Protein AF-A0A7W0DUD5-F1 (afdb_monomer_lite)

Organism: NCBI:txid2756131

Radius of gyration: 15.31 Å; chains: 1; bounding box: 34×30×50 Å

Structure (mmCIF, N/CA/C/O backbone):
data_AF-A0A7W0DUD5-F1
#
_entry.id   AF-A0A7W0DUD5-F1
#
loop_
_atom_site.group_PDB
_atom_site.id
_atom_site.type_symbol
_atom_site.label_atom_id
_atom_site.label_alt_id
_atom_site.label_comp_id
_atom_site.label_asym_id
_atom_site.label_entity_id
_atom_site.label_seq_id
_atom_site.pdbx_PDB_ins_code
_atom_site.Cartn_x
_atom_site.Cartn_y
_atom_site.Cartn_z
_atom_site.occupancy
_atom_site.B_iso_or_equiv
_atom_site.auth_seq_id
_atom_site.auth_comp_id
_atom_site.auth_asym_id
_atom_site.auth_atom_id
_atom_site.pdbx_PDB_model_num
ATOM 1 N N . MET A 1 1 ? -20.791 -17.014 -1.761 1.00 48.78 1 MET A N 1
ATOM 2 C CA . MET A 1 1 ? -19.655 -16.441 -2.501 1.00 48.78 1 MET A CA 1
ATOM 3 C C . MET A 1 1 ? -19.714 -14.955 -2.227 1.00 48.78 1 MET A C 1
ATOM 5 O O . MET A 1 1 ? -20.647 -14.325 -2.703 1.00 48.78 1 MET A O 1
ATOM 9 N N . ILE A 1 2 ? -18.863 -14.463 -1.328 1.00 57.94 2 ILE A N 1
ATOM 10 C CA . ILE A 1 2 ? -18.723 -13.021 -1.090 1.00 57.94 2 ILE A CA 1
ATOM 11 C C . ILE A 1 2 ? -18.042 -12.475 -2.348 1.00 57.94 2 ILE A C 1
ATOM 13 O O . ILE A 1 2 ? -17.046 -13.050 -2.789 1.00 57.94 2 ILE A O 1
ATOM 17 N N . ILE A 1 3 ? -18.651 -11.485 -2.998 1.00 62.78 3 ILE A N 1
ATOM 18 C CA . ILE A 1 3 ? -18.048 -10.808 -4.147 1.00 62.78 3 ILE A CA 1
ATOM 19 C C . ILE A 1 3 ? -17.225 -9.681 -3.538 1.00 62.78 3 ILE A C 1
ATOM 21 O O . ILE A 1 3 ? -17.799 -8.673 -3.156 1.00 62.78 3 ILE A O 1
ATOM 25 N N . MET A 1 4 ? -15.916 -9.883 -3.401 1.00 76.31 4 MET A N 1
ATOM 26 C CA . MET A 1 4 ? -15.023 -8.811 -2.967 1.00 76.31 4 MET A CA 1
ATOM 27 C C . MET A 1 4 ? -14.839 -7.846 -4.140 1.00 76.31 4 MET A C 1
ATOM 29 O O . MET A 1 4 ? -14.310 -8.236 -5.184 1.00 76.31 4 MET A O 1
ATOM 33 N N . GLU A 1 5 ? -15.322 -6.616 -3.996 1.00 86.25 5 GLU A N 1
ATOM 34 C CA . GLU A 1 5 ? -15.150 -5.561 -4.997 1.00 86.25 5 GLU A CA 1
ATOM 35 C C . GLU A 1 5 ? -13.811 -4.854 -4.748 1.00 86.25 5 GLU A C 1
ATOM 37 O O . GLU A 1 5 ? -13.560 -4.389 -3.636 1.00 86.25 5 GLU A O 1
ATOM 42 N N . ASN A 1 6 ? -12.940 -4.790 -5.762 1.00 90.25 6 ASN A N 1
ATOM 43 C CA . ASN A 1 6 ? -11.706 -4.007 -5.685 1.00 90.25 6 ASN A CA 1
ATOM 44 C C . ASN A 1 6 ? -12.069 -2.516 -5.621 1.00 90.25 6 ASN A C 1
ATOM 46 O O . ASN A 1 6 ? -12.663 -1.982 -6.559 1.00 90.25 6 ASN A O 1
ATOM 50 N N . TYR A 1 7 ? -11.732 -1.871 -4.507 1.00 92.25 7 TYR A N 1
ATOM 51 C CA . TYR A 1 7 ? -12.030 -0.466 -4.242 1.00 92.25 7 TYR A CA 1
ATOM 52 C C . TYR A 1 7 ? -10.850 0.464 -4.573 1.00 92.25 7 TYR A C 1
ATOM 54 O O . TYR A 1 7 ? -11.015 1.684 -4.564 1.00 92.25 7 TYR A O 1
ATOM 62 N N . GLY A 1 8 ? -9.684 -0.104 -4.893 1.00 93.00 8 GLY A N 1
ATOM 63 C CA . GLY A 1 8 ? -8.508 0.610 -5.378 1.00 93.00 8 GLY A CA 1
ATOM 64 C C . GLY A 1 8 ? -7.253 0.388 -4.538 1.00 93.00 8 GLY A C 1
ATOM 65 O O . GLY A 1 8 ? -7.232 -0.374 -3.566 1.00 93.00 8 GLY A O 1
ATOM 66 N N . THR A 1 9 ? -6.190 1.081 -4.941 1.00 94.94 9 THR A N 1
ATOM 67 C CA . THR A 1 9 ? -4.899 1.070 -4.244 1.00 94.94 9 THR A CA 1
ATOM 68 C C . THR A 1 9 ? -4.876 2.081 -3.101 1.00 94.94 9 THR A C 1
ATOM 70 O O . THR A 1 9 ? -5.257 3.236 -3.290 1.00 94.94 9 THR A O 1
ATOM 73 N N . ILE A 1 10 ? -4.359 1.663 -1.947 1.00 95.81 10 ILE A N 1
ATOM 74 C CA . ILE A 1 10 ? -3.975 2.535 -0.836 1.00 95.81 10 ILE A CA 1
ATOM 75 C C . ILE A 1 10 ? -2.453 2.538 -0.641 1.00 95.81 10 ILE A C 1
ATOM 77 O O . ILE A 1 10 ? -1.777 1.540 -0.885 1.00 95.81 10 ILE A O 1
ATOM 81 N N . TRP A 1 11 ? -1.916 3.653 -0.162 1.00 96.38 11 TRP A N 1
ATOM 82 C CA . TRP A 1 11 ? -0.502 3.902 0.084 1.00 96.38 11 TRP A CA 1
ATOM 83 C C . TRP A 1 11 ? -0.232 3.985 1.582 1.00 96.38 11 TRP A C 1
ATOM 85 O O . TRP A 1 11 ? -0.546 4.974 2.258 1.00 96.38 11 TRP A O 1
ATOM 95 N N . VAL A 1 12 ? 0.395 2.942 2.111 1.00 95.19 12 VAL A N 1
ATOM 96 C CA . VAL A 1 12 ? 0.615 2.784 3.551 1.00 95.19 12 VAL A CA 1
ATOM 97 C C . VAL A 1 12 ? 2.088 2.932 3.914 1.00 95.19 12 VAL A C 1
ATOM 99 O O . VAL A 1 12 ? 2.962 2.716 3.082 1.00 95.19 12 VAL A O 1
ATOM 102 N N . CYS A 1 13 ? 2.397 3.308 5.154 1.00 94.44 13 CYS A N 1
ATOM 103 C CA . CYS A 1 13 ? 3.775 3.317 5.643 1.00 94.44 13 CYS A CA 1
ATOM 104 C C . CYS A 1 13 ? 4.336 1.892 5.790 1.00 94.44 13 CYS A C 1
ATOM 106 O O . CYS A 1 13 ? 3.582 0.920 5.889 1.00 94.44 13 CYS A O 1
ATOM 108 N N . VAL A 1 14 ? 5.666 1.784 5.863 1.00 92.06 14 VAL A N 1
ATOM 109 C CA . VAL A 1 14 ? 6.368 0.510 6.097 1.00 92.06 14 VAL A CA 1
ATOM 110 C C . VAL A 1 14 ? 5.879 -0.203 7.360 1.00 92.06 14 VAL A C 1
ATOM 112 O O . VAL A 1 14 ? 5.732 -1.421 7.346 1.00 92.06 14 VAL A O 1
ATOM 115 N N . ASP A 1 15 ? 5.532 0.538 8.415 1.00 89.75 15 ASP A N 1
ATOM 116 C CA . ASP A 1 15 ? 5.014 -0.053 9.650 1.00 89.75 15 ASP A CA 1
ATOM 117 C C . ASP A 1 15 ? 3.680 -0.768 9.387 1.00 89.75 15 ASP A C 1
ATOM 119 O O . ASP A 1 15 ? 3.522 -1.934 9.738 1.00 89.75 15 ASP A O 1
ATOM 123 N N . CYS A 1 16 ? 2.743 -0.123 8.681 1.00 91.38 16 CYS A N 1
ATOM 124 C CA . CYS A 1 16 ? 1.476 -0.750 8.289 1.00 91.38 16 CYS A CA 1
ATOM 125 C C . CYS A 1 16 ? 1.690 -1.999 7.425 1.00 91.38 16 CYS A C 1
ATOM 127 O O . CYS A 1 16 ? 1.047 -3.021 7.674 1.00 91.38 16 CYS A O 1
ATOM 129 N N . LEU A 1 17 ? 2.599 -1.933 6.444 1.00 92.31 17 LEU A N 1
ATOM 130 C CA . LEU A 1 17 ? 2.933 -3.076 5.592 1.00 92.31 17 LEU A CA 1
ATOM 131 C C . LEU A 1 17 ? 3.468 -4.249 6.425 1.00 92.31 17 LEU A C 1
ATOM 133 O O . LEU A 1 17 ? 2.967 -5.365 6.308 1.00 92.31 17 LEU A O 1
ATOM 137 N N . MET A 1 18 ? 4.464 -4.000 7.277 1.00 89.88 18 MET A N 1
ATOM 138 C CA . MET A 1 18 ? 5.137 -5.040 8.059 1.00 89.88 18 MET A CA 1
ATOM 139 C C . MET A 1 18 ? 4.213 -5.659 9.107 1.00 89.88 18 MET A C 1
ATOM 141 O O . MET A 1 18 ? 4.184 -6.882 9.251 1.00 89.88 18 MET A O 1
ATOM 145 N N . HIS A 1 19 ? 3.407 -4.846 9.791 1.00 86.62 19 HIS A N 1
ATOM 146 C CA . HIS A 1 19 ? 2.418 -5.356 10.738 1.00 86.62 19 HIS A CA 1
ATOM 147 C C . HIS A 1 19 ? 1.383 -6.253 10.047 1.00 86.62 19 HIS A C 1
ATOM 149 O O . HIS A 1 19 ? 1.082 -7.339 10.548 1.00 86.62 19 HIS A O 1
ATOM 155 N N . HIS A 1 20 ? 0.891 -5.852 8.869 1.00 87.25 20 HIS A N 1
ATOM 156 C CA . HIS A 1 20 ? -0.028 -6.679 8.090 1.00 87.25 20 HIS A CA 1
ATOM 157 C C . HIS A 1 20 ? 0.636 -7.977 7.602 1.00 87.25 20 HIS A C 1
ATOM 159 O O . HIS A 1 20 ? 0.054 -9.051 7.755 1.00 87.25 20 HIS A O 1
ATOM 165 N N . ALA A 1 21 ? 1.865 -7.903 7.080 1.00 87.62 21 ALA A N 1
ATOM 166 C CA . ALA A 1 21 ? 2.623 -9.063 6.605 1.00 87.62 21 ALA A CA 1
ATOM 167 C C . ALA A 1 21 ? 2.886 -10.095 7.715 1.00 87.62 21 ALA A C 1
ATOM 169 O O . ALA A 1 21 ? 2.809 -11.302 7.479 1.00 87.62 21 ALA A O 1
ATOM 170 N N . ASN A 1 22 ? 3.158 -9.622 8.934 1.00 84.00 22 ASN A N 1
ATOM 171 C CA . ASN A 1 22 ? 3.422 -10.476 10.091 1.00 84.00 22 ASN A CA 1
ATOM 172 C C . ASN A 1 22 ? 2.143 -10.986 10.777 1.00 84.00 22 ASN A C 1
ATOM 174 O O . ASN A 1 22 ? 2.230 -11.806 11.693 1.00 84.00 22 ASN A O 1
ATOM 178 N N . GLY A 1 23 ? 0.960 -10.516 10.364 1.00 73.19 23 GLY A N 1
ATOM 179 C CA . GLY A 1 23 ? -0.301 -10.827 11.038 1.00 73.19 23 GLY A CA 1
ATOM 180 C C . GLY A 1 23 ? -0.357 -10.293 12.473 1.00 73.19 23 GLY A C 1
ATOM 181 O O . GLY A 1 23 ? -1.069 -10.848 13.314 1.00 73.19 23 GLY A O 1
ATOM 182 N N . GLU A 1 24 ? 0.404 -9.240 12.774 1.00 67.81 24 GLU A N 1
ATOM 183 C CA . GLU A 1 24 ? 0.397 -8.593 14.081 1.00 67.81 24 GLU A CA 1
ATOM 184 C C . GLU A 1 24 ? -0.894 -7.776 14.213 1.00 67.81 24 GLU A C 1
ATOM 186 O O . GLU A 1 24 ? -0.982 -6.648 13.735 1.00 67.81 24 GLU A O 1
ATOM 191 N N . CYS A 1 25 ? -1.928 -8.359 14.831 1.00 57.38 25 CYS A N 1
ATOM 192 C CA . CYS A 1 25 ? -3.190 -7.670 15.095 1.00 57.38 25 CYS A CA 1
ATOM 193 C C . CYS A 1 25 ? -3.336 -7.285 16.580 1.00 57.38 25 CYS A C 1
ATOM 195 O O . CYS A 1 25 ? -3.173 -8.109 17.479 1.00 57.38 25 CYS A O 1
ATOM 197 N N . GLY A 1 26 ? -3.661 -6.012 16.832 1.00 52.03 26 GLY A N 1
ATOM 198 C CA . GLY A 1 26 ? -4.527 -5.539 17.926 1.00 52.03 26 GLY A CA 1
ATOM 199 C C . GLY A 1 26 ? -4.167 -5.826 19.394 1.00 52.03 26 GLY A C 1
ATOM 200 O O . GLY A 1 26 ? -4.978 -5.521 20.272 1.00 52.03 26 GLY A O 1
ATOM 201 N N . SER A 1 27 ? -3.006 -6.404 19.717 1.00 48.12 27 SER A N 1
ATOM 202 C CA . SER A 1 27 ? -2.663 -6.793 21.095 1.00 48.12 27 SER A CA 1
ATOM 203 C C . SER A 1 27 ? -1.528 -5.989 21.735 1.00 48.12 27 SER A C 1
ATOM 205 O O . SER A 1 27 ? -0.785 -6.529 22.554 1.00 48.12 27 SER A O 1
ATOM 207 N N . CYS A 1 28 ? -1.438 -4.684 21.471 1.00 49.53 28 CYS A N 1
ATOM 208 C CA . CYS A 1 28 ? -0.768 -3.781 22.419 1.00 49.53 28 CYS A CA 1
ATOM 209 C C . CYS A 1 28 ? -1.632 -3.474 23.661 1.00 49.53 28 CYS A C 1
ATOM 211 O O . CYS A 1 28 ? -1.218 -2.751 24.567 1.00 49.53 28 CYS A O 1
ATOM 213 N N . ASN A 1 29 ? -2.820 -4.075 23.761 1.00 48.41 29 ASN A N 1
ATOM 214 C CA . ASN A 1 29 ? -3.631 -4.060 24.969 1.00 48.41 29 ASN A CA 1
ATOM 215 C C . ASN A 1 29 ? -2.996 -4.924 26.072 1.00 48.41 29 ASN A C 1
ATOM 217 O O . ASN A 1 29 ? -3.275 -6.118 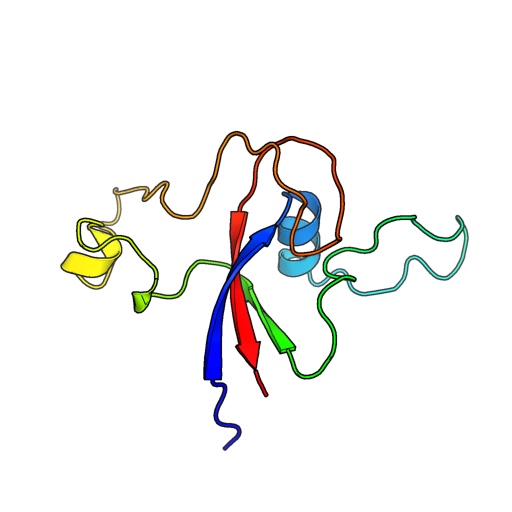26.180 1.00 48.41 29 ASN A O 1
ATOM 221 N N . GLY A 1 30 ? -2.181 -4.318 26.942 1.00 48.16 30 GLY A N 1
ATOM 222 C CA . GLY A 1 30 ? -1.933 -4.932 28.249 1.00 48.16 30 GLY A CA 1
ATOM 223 C C . GLY A 1 30 ? -0.927 -4.275 29.189 1.00 48.16 30 GLY A C 1
ATOM 224 O O . GLY A 1 30 ? -1.126 -4.368 30.397 1.00 48.16 30 GLY A O 1
ATOM 225 N N . LEU A 1 31 ? 0.142 -3.630 28.699 1.00 49.50 31 LEU A N 1
ATOM 226 C CA . LEU A 1 31 ? 1.237 -3.205 29.596 1.00 49.50 31 LEU A CA 1
ATOM 227 C C . LEU A 1 31 ? 1.851 -1.820 29.330 1.00 49.50 31 LEU A C 1
ATOM 229 O O . LEU A 1 31 ? 2.430 -1.266 30.262 1.00 49.50 31 LEU A O 1
ATOM 233 N N . TYR A 1 32 ? 1.722 -1.241 28.128 1.00 53.09 32 TYR A N 1
ATOM 234 C CA . TYR A 1 32 ? 2.528 -0.066 27.741 1.00 53.09 32 TYR A CA 1
ATOM 235 C C . TYR A 1 32 ? 1.752 1.156 27.211 1.00 53.09 32 TYR A C 1
ATOM 237 O O . TYR A 1 32 ? 2.376 2.153 26.861 1.00 53.09 32 TYR A O 1
ATOM 245 N N . GLY A 1 33 ? 0.416 1.144 27.274 1.00 50.59 33 GLY A N 1
ATOM 246 C CA . GLY A 1 33 ? -0.439 2.280 26.895 1.00 50.59 33 GLY A CA 1
ATOM 247 C C . GLY A 1 33 ? -0.989 2.198 25.464 1.00 50.59 33 GLY A C 1
ATOM 248 O O . GLY A 1 33 ? -0.625 1.282 24.728 1.00 50.59 33 GLY A O 1
ATOM 249 N N . PRO A 1 34 ? -1.912 3.105 25.086 1.00 48.62 34 PRO A N 1
ATOM 250 C CA . PRO A 1 34 ? -2.392 3.211 23.712 1.00 48.62 34 PRO A CA 1
ATOM 251 C C . PRO A 1 34 ? -1.232 3.663 22.819 1.00 48.62 34 PRO A C 1
ATOM 253 O O . PRO A 1 34 ? -0.546 4.631 23.139 1.00 48.62 34 PRO A O 1
ATOM 256 N N . HIS A 1 35 ? -0.986 2.946 21.728 1.00 53.78 35 HIS A N 1
ATOM 257 C CA . HIS A 1 35 ? -0.107 3.445 20.677 1.00 53.78 35 HIS A CA 1
ATOM 258 C C . HIS A 1 35 ? -0.942 4.400 19.823 1.00 53.78 35 HIS A C 1
ATOM 260 O O . HIS A 1 35 ? -2.019 4.021 19.371 1.00 53.78 35 HIS A O 1
ATOM 266 N N . ASP A 1 36 ? -0.475 5.636 19.645 1.00 49.91 36 ASP A N 1
ATOM 267 C CA . ASP A 1 36 ? -1.265 6.721 19.045 1.00 49.91 36 ASP A CA 1
ATOM 268 C C . ASP A 1 36 ? -1.620 6.500 17.557 1.00 49.91 36 ASP A C 1
ATOM 270 O O . ASP A 1 36 ? -2.394 7.273 17.001 1.00 49.91 36 ASP A O 1
ATOM 274 N N . GLU A 1 37 ? -1.109 5.449 16.905 1.00 57.59 37 GLU A N 1
ATOM 275 C CA . GLU A 1 37 ? -1.347 5.147 15.487 1.00 57.59 37 GLU A CA 1
ATOM 276 C C . GLU A 1 37 ? -1.295 3.622 15.260 1.00 57.59 37 GLU A C 1
ATOM 278 O O . GLU A 1 37 ? -0.273 3.072 14.849 1.00 57.59 37 GLU A O 1
ATOM 283 N N . GLU A 1 38 ? -2.376 2.898 15.579 1.00 72.12 38 GLU A N 1
ATOM 284 C CA . GLU A 1 38 ? -2.427 1.451 15.330 1.00 72.12 38 GLU A CA 1
ATOM 285 C C . GLU A 1 38 ? -2.341 1.165 13.809 1.00 72.12 38 GLU A C 1
ATOM 287 O O . GLU A 1 38 ? -2.986 1.854 13.008 1.00 72.12 38 GLU A O 1
ATOM 292 N N . PRO A 1 39 ? -1.543 0.176 13.369 1.00 83.50 39 PRO A N 1
ATOM 293 C CA . PRO A 1 39 ? -1.433 -0.202 11.960 1.00 83.50 39 PRO A CA 1
ATOM 294 C C . PRO A 1 39 ? -2.800 -0.464 11.320 1.00 83.50 39 PRO A C 1
ATOM 296 O O . PRO A 1 39 ? -3.621 -1.179 11.888 1.00 83.50 39 PRO A O 1
ATOM 299 N N . LEU A 1 40 ? -3.035 0.104 10.131 1.00 86.69 40 LEU A N 1
ATOM 300 C CA . LEU A 1 40 ? -4.300 -0.007 9.384 1.00 86.69 40 LEU A CA 1
ATOM 301 C C . LEU A 1 40 ? -5.560 0.484 10.133 1.00 86.69 40 LEU A C 1
ATOM 303 O O . LEU A 1 40 ? -6.672 0.231 9.680 1.00 86.69 40 LEU A O 1
ATOM 307 N N . SER A 1 41 ? -5.415 1.214 11.244 1.00 86.12 41 SER A N 1
ATOM 308 C CA . SER A 1 41 ? -6.545 1.679 12.067 1.00 86.12 41 SER A CA 1
ATOM 309 C C . SER A 1 41 ? -7.480 2.679 11.389 1.00 86.12 41 SER A C 1
ATOM 311 O O . SER A 1 41 ? -8.606 2.854 11.849 1.00 86.12 41 SER A O 1
ATOM 313 N N . ALA A 1 42 ? -7.054 3.319 10.297 1.00 88.12 42 ALA A N 1
ATOM 314 C CA . ALA A 1 42 ? -7.919 4.179 9.493 1.00 88.12 42 ALA A CA 1
ATOM 315 C C . ALA A 1 42 ? -8.818 3.378 8.531 1.00 88.12 42 ALA A C 1
ATOM 317 O O . ALA A 1 42 ? -9.723 3.951 7.922 1.00 88.12 42 ALA A O 1
ATOM 318 N N . ILE A 1 43 ? -8.582 2.068 8.384 1.00 89.00 43 ILE A N 1
ATOM 319 C CA . ILE A 1 43 ? -9.382 1.180 7.544 1.00 89.00 43 ILE A CA 1
ATOM 320 C C . ILE A 1 43 ? -10.453 0.508 8.404 1.00 89.00 43 ILE A C 1
ATOM 322 O O . ILE A 1 43 ? -10.176 -0.377 9.211 1.00 89.00 43 ILE A O 1
ATOM 326 N N . GLU A 1 44 ? -11.701 0.927 8.218 1.00 86.44 44 GLU A N 1
ATOM 327 C CA . GLU A 1 44 ? -12.847 0.396 8.956 1.00 86.44 44 GLU A CA 1
ATOM 328 C C . GLU A 1 44 ? -13.652 -0.616 8.126 1.00 86.44 44 GLU A C 1
ATOM 330 O O . GLU A 1 44 ? -13.553 -0.690 6.900 1.00 86.44 44 GLU A O 1
ATOM 335 N N . ALA A 1 45 ? -14.510 -1.391 8.794 1.00 85.75 45 ALA A N 1
ATOM 336 C CA . ALA A 1 45 ? -15.481 -2.238 8.108 1.00 85.75 45 ALA A CA 1
ATOM 337 C C . ALA A 1 45 ? -16.354 -1.404 7.137 1.00 85.75 45 ALA A C 1
ATOM 339 O O . ALA A 1 45 ? -16.734 -0.277 7.468 1.00 85.75 45 ALA A O 1
ATOM 340 N N . PRO A 1 46 ? -16.740 -1.943 5.966 1.00 91.44 46 PRO A N 1
ATOM 341 C CA . PRO A 1 46 ? -16.635 -3.342 5.545 1.00 91.44 46 PRO A CA 1
ATOM 342 C C . PRO A 1 46 ? -15.420 -3.609 4.638 1.00 91.44 46 PRO A C 1
ATOM 344 O O . PRO A 1 46 ? -15.528 -4.385 3.692 1.00 91.44 46 PRO A O 1
ATOM 347 N N . TYR A 1 47 ? -14.302 -2.909 4.847 1.00 91.81 47 TYR A N 1
ATOM 348 C CA . TYR A 1 47 ? -13.143 -3.054 3.977 1.00 91.81 47 TYR A CA 1
ATOM 349 C C . TYR A 1 47 ? -12.125 -4.067 4.507 1.00 91.81 47 TYR A C 1
ATOM 351 O O . TYR A 1 47 ? -11.891 -4.179 5.711 1.00 91.81 47 TYR A O 1
ATOM 359 N N . THR A 1 48 ? -11.484 -4.771 3.580 1.00 91.25 48 THR A N 1
ATOM 360 C CA . THR A 1 48 ? -10.353 -5.670 3.819 1.00 91.25 48 THR A CA 1
ATOM 361 C C . THR A 1 48 ? -9.159 -5.249 2.966 1.00 91.25 48 THR A C 1
ATOM 363 O O . THR A 1 48 ? -9.305 -4.540 1.973 1.00 91.25 48 THR A O 1
ATOM 366 N N . VAL A 1 49 ? -7.951 -5.640 3.373 1.00 91.25 49 VAL A N 1
ATOM 367 C CA . VAL A 1 49 ? -6.698 -5.212 2.733 1.00 91.25 49 VAL A CA 1
ATOM 368 C C . VAL A 1 49 ? -5.885 -6.435 2.324 1.00 91.25 49 VAL A C 1
ATOM 370 O O . VAL A 1 49 ? -5.807 -7.399 3.087 1.00 91.25 49 VAL A O 1
ATOM 373 N N . ALA A 1 50 ? -5.257 -6.381 1.151 1.00 91.75 50 ALA A N 1
ATOM 374 C CA . ALA A 1 50 ? -4.211 -7.314 0.739 1.00 91.75 50 ALA A CA 1
ATOM 375 C C . ALA A 1 50 ? -2.941 -6.555 0.335 1.00 91.75 50 ALA A C 1
ATOM 377 O O . ALA A 1 50 ? -3.014 -5.429 -0.154 1.00 91.75 50 ALA A O 1
ATOM 378 N N . MET A 1 51 ? -1.775 -7.174 0.519 1.00 91.50 51 MET A N 1
ATOM 379 C CA . MET A 1 51 ? -0.506 -6.596 0.066 1.00 91.50 51 MET A CA 1
ATOM 380 C C . MET A 1 51 ? -0.421 -6.538 -1.459 1.00 91.50 51 MET A C 1
ATOM 382 O O . MET A 1 51 ? -0.883 -7.457 -2.138 1.00 91.50 51 MET A O 1
ATOM 386 N N . GLY A 1 52 ? 0.242 -5.496 -1.957 1.00 90.50 52 GLY A N 1
ATOM 387 C CA . GLY A 1 52 ? 0.466 -5.283 -3.380 1.00 90.50 52 GLY A CA 1
ATOM 388 C C . GLY A 1 52 ? -0.656 -4.500 -4.051 1.00 90.50 52 GLY A C 1
ATOM 389 O O . GLY A 1 52 ? -1.729 -4.259 -3.483 1.00 90.50 52 GLY A O 1
ATOM 390 N N . MET A 1 53 ? -0.381 -4.089 -5.279 1.00 91.12 53 MET A N 1
ATOM 391 C CA . MET A 1 53 ? -1.295 -3.358 -6.142 1.00 91.12 53 MET A CA 1
ATOM 392 C C . MET A 1 53 ? -2.114 -4.342 -6.984 1.00 91.12 53 MET A C 1
ATOM 394 O O . MET A 1 53 ? -1.598 -5.337 -7.497 1.00 91.12 53 MET A O 1
ATOM 398 N N . ALA A 1 54 ? -3.401 -4.061 -7.177 1.00 88.00 54 ALA A N 1
ATOM 399 C CA . ALA A 1 54 ? -4.212 -4.859 -8.084 1.00 88.00 54 ALA A CA 1
ATOM 400 C C . ALA A 1 54 ? -3.671 -4.777 -9.518 1.00 88.00 54 ALA A C 1
ATOM 402 O O . ALA A 1 54 ? -3.146 -3.753 -9.962 1.00 88.00 54 ALA A O 1
ATOM 403 N N . TYR A 1 55 ? -3.831 -5.856 -10.279 1.00 84.38 55 TYR A N 1
ATOM 404 C CA . TYR A 1 55 ? -3.305 -5.932 -11.640 1.00 84.38 55 TYR A CA 1
ATOM 405 C C . TYR A 1 55 ? -3.827 -4.800 -12.546 1.00 84.38 55 TYR A C 1
ATOM 407 O O . TYR A 1 55 ? -3.064 -4.250 -13.340 1.00 84.38 55 TYR A O 1
ATOM 415 N N . GLU A 1 56 ? -5.098 -4.404 -12.406 1.00 84.56 56 GLU A N 1
ATOM 416 C CA . GLU A 1 56 ? -5.682 -3.328 -13.219 1.00 84.56 56 GLU A CA 1
ATOM 417 C C . GLU A 1 56 ? -5.170 -1.922 -12.858 1.00 84.56 56 GLU A C 1
ATOM 419 O O . GLU A 1 56 ? -5.236 -1.020 -13.696 1.00 84.56 56 GLU A O 1
ATOM 424 N N . GLU A 1 57 ? -4.650 -1.747 -11.641 1.00 87.69 57 GLU A N 1
ATOM 425 C CA . GLU A 1 57 ? -4.209 -0.461 -11.078 1.00 87.69 57 GLU A CA 1
ATOM 426 C C . GLU A 1 57 ? -2.771 -0.098 -11.478 1.00 87.69 57 GLU A C 1
ATOM 428 O O . GLU A 1 57 ? -2.366 1.061 -11.391 1.00 87.69 57 GLU A O 1
ATOM 433 N N . HIS A 1 58 ? -2.005 -1.069 -11.979 1.00 86.06 58 HIS A N 1
ATOM 434 C CA . HIS A 1 58 ? -0.680 -0.822 -12.536 1.00 86.06 58 HIS A CA 1
ATOM 435 C C . HIS A 1 58 ? -0.772 0.123 -13.743 1.00 86.06 58 HIS A C 1
ATOM 437 O O . HIS A 1 58 ? -1.714 0.038 -14.534 1.00 86.06 58 HIS A O 1
ATOM 443 N N . ALA A 1 59 ? 0.223 0.996 -13.939 1.00 85.12 59 ALA A N 1
ATOM 444 C CA . ALA A 1 59 ? 0.272 1.886 -15.103 1.00 85.12 59 ALA A CA 1
ATOM 445 C C . ALA A 1 59 ? 0.151 1.101 -16.427 1.00 85.12 59 ALA A C 1
ATOM 447 O O . ALA A 1 59 ? 0.589 -0.045 -16.520 1.00 85.12 59 ALA A O 1
ATOM 448 N N . GLU A 1 60 ? -0.458 1.691 -17.461 1.00 84.62 60 GLU A N 1
ATOM 449 C CA . GLU A 1 60 ? -0.702 1.004 -18.745 1.00 84.62 60 GLU A CA 1
ATOM 450 C C . GLU A 1 60 ? 0.585 0.517 -19.427 1.00 84.62 60 GLU A C 1
ATOM 452 O O . GLU A 1 60 ? 0.562 -0.461 -20.175 1.00 84.62 60 GLU A O 1
ATOM 457 N N . ASP A 1 61 ? 1.701 1.190 -19.156 1.00 83.19 61 ASP A N 1
ATOM 458 C CA . ASP A 1 61 ? 3.037 0.880 -19.651 1.00 83.19 61 ASP A CA 1
ATOM 459 C C . ASP A 1 61 ? 3.863 -0.007 -18.699 1.00 83.19 61 ASP A C 1
ATOM 461 O O . ASP A 1 61 ? 5.004 -0.350 -19.010 1.00 83.19 61 ASP A O 1
ATOM 465 N N . CYS A 1 62 ? 3.297 -0.421 -17.562 1.00 82.69 62 CYS A N 1
ATOM 466 C CA . CYS A 1 62 ? 3.941 -1.341 -16.634 1.00 82.69 62 CYS A CA 1
ATOM 467 C C . CYS A 1 62 ? 4.094 -2.732 -17.266 1.00 82.69 62 CYS A C 1
ATOM 469 O O . CYS A 1 62 ? 3.110 -3.332 -17.706 1.00 82.69 62 CYS A O 1
ATOM 471 N N . GLU A 1 63 ? 5.304 -3.299 -17.254 1.00 80.62 63 GLU A N 1
ATOM 472 C CA . GLU A 1 63 ? 5.540 -4.626 -17.838 1.00 80.62 63 GLU A CA 1
ATOM 473 C C . GLU A 1 63 ? 4.738 -5.727 -17.140 1.00 80.62 63 GLU A C 1
ATOM 475 O O . GLU A 1 63 ? 4.212 -6.603 -17.827 1.00 80.62 63 GLU A O 1
ATOM 480 N N . THR A 1 64 ? 4.557 -5.642 -15.815 1.00 79.19 64 THR A N 1
ATOM 481 C CA . THR A 1 64 ? 3.685 -6.553 -15.059 1.00 79.19 64 THR A CA 1
ATOM 482 C C . THR A 1 64 ? 2.281 -6.566 -15.656 1.00 79.19 64 THR A C 1
ATOM 484 O O . THR A 1 64 ? 1.730 -7.640 -15.902 1.00 79.19 64 THR A O 1
ATOM 487 N N . ARG A 1 65 ? 1.729 -5.387 -15.979 1.00 81.81 65 ARG A N 1
ATOM 488 C CA . ARG A 1 65 ? 0.418 -5.254 -16.626 1.00 81.81 65 ARG A CA 1
ATOM 489 C C . ARG A 1 65 ? 0.445 -5.737 -18.072 1.00 81.81 65 ARG A C 1
ATOM 491 O O . ARG A 1 65 ? -0.428 -6.498 -18.468 1.00 81.81 65 ARG A O 1
ATOM 498 N N . ILE A 1 66 ? 1.438 -5.352 -18.865 1.00 83.19 66 ILE A N 1
ATOM 499 C CA . ILE A 1 66 ? 1.502 -5.708 -20.293 1.00 83.19 66 ILE A CA 1
ATOM 500 C C . ILE A 1 66 ? 1.659 -7.221 -20.498 1.00 83.19 66 ILE A C 1
ATOM 502 O O . ILE A 1 66 ? 1.024 -7.796 -21.383 1.00 83.19 66 ILE A O 1
ATOM 506 N N . GLN A 1 67 ? 2.522 -7.862 -19.712 1.00 78.75 67 GLN A N 1
ATOM 507 C CA . GLN A 1 67 ? 2.944 -9.249 -19.927 1.00 78.75 67 GLN A CA 1
ATOM 508 C C . GLN A 1 67 ? 2.170 -10.256 -19.063 1.00 78.75 67 GLN A C 1
ATOM 510 O O . GLN A 1 67 ? 2.314 -11.462 -19.257 1.00 78.75 67 GLN A O 1
ATOM 515 N N . GLY A 1 68 ? 1.321 -9.786 -18.140 1.00 71.38 68 GLY A N 1
ATOM 516 C CA . GLY A 1 68 ? 0.584 -10.655 -17.214 1.00 71.38 68 GLY A CA 1
ATOM 517 C C . GLY A 1 68 ? 1.454 -11.220 -16.086 1.00 71.38 68 GLY A C 1
ATOM 518 O O . GLY A 1 68 ? 1.089 -12.221 -15.473 1.00 71.38 68 GLY A O 1
ATOM 519 N N . GLY A 1 69 ? 2.612 -10.606 -15.843 1.00 66.56 69 GLY A N 1
ATOM 520 C CA . GLY A 1 69 ? 3.598 -11.007 -14.847 1.00 66.56 69 GLY A CA 1
ATOM 521 C C . GLY A 1 69 ? 4.937 -10.317 -15.095 1.00 66.56 69 GLY A C 1
ATOM 522 O O . GLY A 1 69 ? 5.289 -10.032 -16.239 1.00 66.56 69 GLY A O 1
ATOM 523 N N . ALA A 1 70 ? 5.672 -10.033 -14.022 1.00 64.00 70 ALA A N 1
ATOM 524 C CA . ALA A 1 70 ? 7.040 -9.546 -14.125 1.00 64.00 70 ALA A CA 1
ATOM 525 C C . ALA A 1 70 ? 7.970 -10.693 -14.577 1.00 64.00 70 ALA A C 1
ATOM 527 O O . ALA A 1 70 ? 7.862 -11.798 -14.038 1.00 64.00 70 ALA A O 1
ATOM 528 N N . PRO A 1 71 ? 8.883 -10.470 -15.540 1.00 69.44 71 PRO A N 1
ATOM 529 C CA . PRO A 1 71 ? 10.020 -11.362 -15.761 1.00 69.44 71 PRO A CA 1
ATOM 530 C C . PRO A 1 71 ? 10.767 -11.649 -14.446 1.00 69.44 71 PRO A C 1
ATOM 532 O O . PRO A 1 71 ? 10.859 -10.765 -13.601 1.00 69.44 71 PRO A O 1
ATOM 535 N N . ASP A 1 72 ? 11.368 -12.836 -14.287 1.00 65.94 72 ASP A N 1
ATOM 536 C CA . ASP A 1 72 ? 12.070 -13.258 -13.048 1.0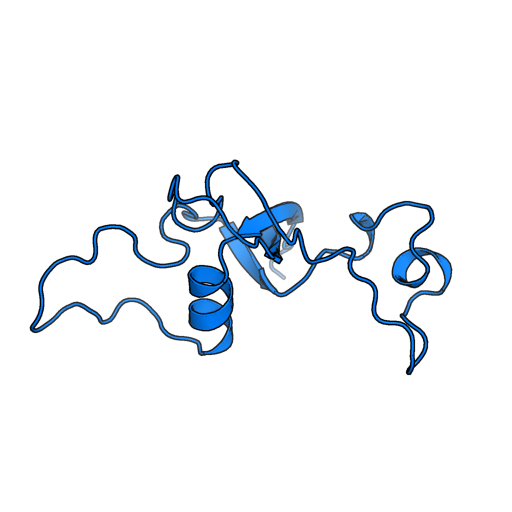0 65.94 72 ASP A CA 1
ATOM 537 C C . ASP A 1 72 ? 13.187 -12.294 -12.575 1.00 65.94 72 ASP A C 1
ATOM 539 O O . ASP A 1 72 ? 13.709 -12.422 -11.470 1.00 65.94 72 ASP A O 1
ATOM 543 N N . ASN A 1 73 ? 13.596 -11.347 -13.421 1.00 67.38 73 ASN A N 1
ATOM 544 C CA . ASN A 1 73 ? 14.625 -10.338 -13.179 1.00 67.38 73 ASN A CA 1
ATOM 545 C C . ASN A 1 73 ? 14.116 -8.889 -13.300 1.00 67.38 73 ASN A C 1
ATOM 547 O O . ASN A 1 73 ? 14.934 -7.971 -13.405 1.00 67.38 73 ASN A O 1
ATOM 551 N N . TYR A 1 74 ? 12.801 -8.683 -13.338 1.00 69.00 74 TYR A N 1
ATOM 552 C CA . TYR A 1 74 ? 12.178 -7.368 -13.415 1.00 69.00 74 TYR A CA 1
ATOM 553 C C . TYR A 1 74 ? 11.581 -7.000 -12.058 1.00 69.00 74 TYR A C 1
ATOM 555 O O . TYR A 1 74 ? 10.558 -7.538 -11.640 1.00 69.00 74 TYR A O 1
ATOM 563 N N . GLU A 1 75 ? 12.223 -6.063 -11.369 1.00 63.59 75 GLU A N 1
ATOM 564 C CA . GLU A 1 75 ? 11.643 -5.419 -10.195 1.00 63.59 75 GLU A CA 1
ATOM 565 C C . GLU A 1 75 ? 10.799 -4.233 -10.675 1.00 63.59 75 GLU A C 1
ATOM 567 O O . GLU A 1 75 ? 11.327 -3.209 -11.113 1.00 63.59 75 GLU A O 1
ATOM 572 N N . CYS A 1 76 ? 9.473 -4.388 -10.638 1.00 71.25 76 CYS A N 1
ATOM 573 C CA . CYS A 1 76 ? 8.565 -3.267 -10.852 1.00 71.25 76 CYS A CA 1
ATOM 574 C C . CYS A 1 76 ? 8.518 -2.420 -9.583 1.00 71.25 76 CYS A C 1
ATOM 576 O O . CYS A 1 76 ? 7.884 -2.811 -8.608 1.00 71.25 76 CYS A O 1
ATOM 578 N N . ASP A 1 77 ? 9.120 -1.233 -9.604 1.00 78.88 77 ASP A N 1
ATOM 579 C CA . ASP A 1 77 ? 9.037 -0.275 -8.487 1.00 78.88 77 ASP A CA 1
ATOM 580 C C . ASP A 1 77 ? 7.691 0.484 -8.457 1.00 78.88 77 ASP A C 1
ATOM 582 O O . ASP A 1 77 ? 7.561 1.571 -7.910 1.00 78.88 77 ASP A O 1
ATOM 586 N N . CYS A 1 78 ? 6.663 -0.072 -9.100 1.00 85.19 78 CYS A N 1
ATOM 587 C CA . CYS A 1 78 ? 5.326 0.507 -9.184 1.00 85.19 78 CYS A CA 1
ATOM 588 C C . CYS A 1 78 ? 4.555 0.435 -7.857 1.00 85.19 78 CYS A C 1
ATOM 590 O O . CYS A 1 78 ? 3.605 1.191 -7.661 1.00 85.19 78 CYS A O 1
ATOM 592 N N . GLU A 1 79 ? 4.966 -0.451 -6.950 1.00 90.44 79 GLU A N 1
ATOM 593 C CA . GLU A 1 79 ? 4.325 -0.656 -5.649 1.00 90.44 79 GLU A CA 1
ATOM 594 C C . GLU A 1 79 ? 5.006 0.110 -4.507 1.00 90.44 79 GLU A C 1
ATOM 596 O O . GLU A 1 79 ? 4.528 0.061 -3.373 1.00 90.44 79 GLU A O 1
ATOM 601 N N . THR A 1 80 ? 6.086 0.846 -4.787 1.00 93.00 80 THR A N 1
ATOM 602 C CA . THR A 1 80 ? 6.811 1.630 -3.783 1.00 93.00 80 THR A CA 1
ATOM 603 C C . THR A 1 80 ? 6.886 3.090 -4.199 1.00 93.00 80 THR A C 1
ATOM 605 O O . THR A 1 80 ? 7.295 3.448 -5.298 1.00 93.00 80 THR A O 1
ATOM 608 N N . ASN A 1 81 ? 6.531 3.972 -3.275 1.00 91.81 81 ASN A N 1
ATOM 609 C CA . ASN A 1 81 ? 6.841 5.386 -3.361 1.00 91.81 81 ASN A CA 1
ATOM 610 C C . ASN A 1 81 ? 7.928 5.692 -2.330 1.00 91.81 81 ASN A C 1
ATOM 612 O O . ASN A 1 81 ? 7.648 5.829 -1.138 1.00 91.81 81 ASN A O 1
ATOM 616 N N . THR A 1 82 ? 9.168 5.798 -2.807 1.00 92.00 82 THR A N 1
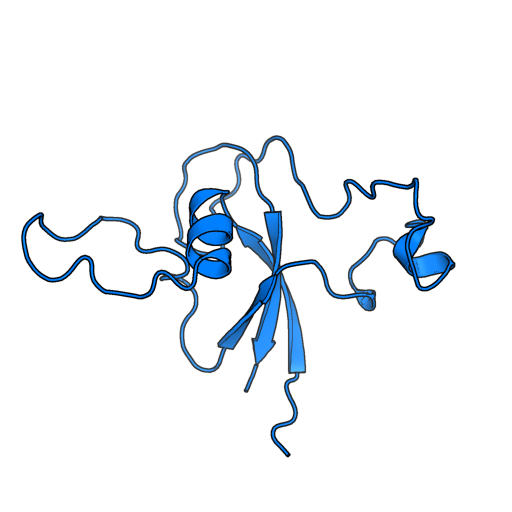ATOM 617 C CA . THR A 1 82 ? 10.377 5.946 -1.975 1.00 92.00 82 THR A CA 1
ATOM 618 C C . THR A 1 82 ? 10.369 7.191 -1.084 1.00 92.00 82 THR A C 1
ATOM 620 O O . THR A 1 82 ? 11.074 7.233 -0.074 1.00 92.00 82 THR A O 1
ATOM 623 N N . TYR A 1 83 ? 9.561 8.209 -1.405 1.00 92.56 83 TYR A N 1
ATOM 624 C CA . TYR A 1 83 ? 9.339 9.346 -0.517 1.00 92.56 83 TYR A CA 1
ATOM 625 C C . TYR A 1 83 ? 8.004 10.047 -0.785 1.00 92.56 83 TYR A C 1
ATOM 627 O O . TYR A 1 83 ? 7.816 10.712 -1.805 1.00 92.56 83 TYR A O 1
ATOM 635 N N . SER A 1 84 ? 7.107 9.993 0.196 1.00 93.06 84 SER A N 1
ATOM 636 C CA . SER A 1 84 ? 5.819 10.675 0.177 1.00 93.06 84 SER A CA 1
ATOM 637 C C . SER A 1 84 ? 5.682 11.645 1.344 1.00 93.06 84 SER A C 1
ATOM 639 O O . SER A 1 84 ? 6.036 11.337 2.485 1.00 93.06 84 SER A O 1
ATOM 641 N N . THR A 1 85 ? 5.114 12.817 1.060 1.00 94.38 85 THR A N 1
ATOM 642 C CA . THR A 1 85 ? 4.650 13.771 2.080 1.00 94.38 85 THR A CA 1
ATOM 643 C C . THR A 1 85 ? 3.153 13.636 2.367 1.00 94.38 85 THR A C 1
ATOM 645 O O . THR A 1 85 ? 2.606 14.412 3.146 1.00 94.38 85 THR A O 1
ATOM 648 N N . SER A 1 86 ? 2.469 12.694 1.713 1.00 93.62 86 SER A N 1
ATOM 649 C CA . SER A 1 86 ? 1.053 12.425 1.950 1.00 93.62 86 SER A CA 1
ATOM 650 C C . SER A 1 86 ? 0.845 11.644 3.245 1.00 93.62 86 SER A C 1
ATOM 652 O O . SER A 1 86 ? 1.691 10.846 3.673 1.00 93.62 86 SER A O 1
ATOM 654 N N . GLN A 1 87 ? -0.326 11.855 3.844 1.00 94.06 87 GLN A N 1
ATOM 655 C CA . GLN A 1 87 ? -0.804 11.069 4.973 1.00 94.06 87 GLN A CA 1
ATOM 656 C C . GLN A 1 87 ? -0.802 9.571 4.619 1.00 94.06 87 GLN A C 1
ATOM 658 O O . GLN A 1 87 ? -1.120 9.198 3.492 1.00 94.06 87 GLN A O 1
ATOM 663 N N . CYS A 1 88 ? -0.405 8.718 5.562 1.00 95.00 88 CYS A N 1
ATOM 664 C CA . CYS A 1 88 ? -0.533 7.269 5.430 1.00 95.00 88 CYS A CA 1
ATOM 665 C C . CYS A 1 88 ? -2.018 6.893 5.396 1.00 95.00 88 CYS A C 1
ATOM 667 O O . CYS A 1 88 ? -2.743 7.189 6.345 1.00 95.00 88 CYS A O 1
ATOM 669 N N . GLU A 1 89 ? -2.461 6.209 4.345 1.00 95.38 89 GLU A N 1
ATOM 670 C CA . GLU A 1 89 ? -3.875 5.841 4.181 1.00 95.38 89 GLU A CA 1
ATOM 671 C C . GLU A 1 89 ? -4.282 4.666 5.083 1.00 95.38 89 GLU A C 1
ATOM 673 O O . GLU A 1 89 ? -5.462 4.467 5.347 1.00 95.38 89 GLU A O 1
ATOM 678 N N . GLY A 1 90 ? -3.302 3.925 5.614 1.00 92.25 90 GLY A N 1
ATOM 679 C CA . GLY A 1 90 ? -3.522 2.829 6.556 1.00 92.25 90 GLY A CA 1
ATOM 680 C C . GLY A 1 90 ? -3.766 3.297 7.992 1.00 92.25 90 GLY A C 1
ATOM 681 O O . GLY A 1 90 ? -4.768 2.936 8.593 1.00 92.25 90 GLY A O 1
ATOM 682 N N . CYS A 1 91 ? -2.855 4.083 8.572 1.00 90.94 91 CYS A N 1
ATOM 683 C CA . CYS A 1 91 ? -2.941 4.508 9.981 1.00 90.94 91 CYS A CA 1
ATOM 684 C C . CYS A 1 91 ? -3.283 5.992 10.180 1.00 90.94 91 CYS A C 1
ATOM 686 O O . CYS A 1 91 ? -3.430 6.437 11.312 1.00 90.94 91 CYS A O 1
ATOM 688 N N . GLY A 1 92 ? -3.366 6.793 9.113 1.00 90.88 92 GLY A N 1
ATOM 689 C CA . GLY A 1 92 ? -3.627 8.232 9.216 1.00 90.88 92 GLY A CA 1
ATOM 690 C C . GLY A 1 92 ? -2.425 9.084 9.652 1.00 90.88 92 GLY A C 1
ATOM 691 O O . GLY A 1 92 ? -2.576 10.293 9.834 1.00 90.88 92 GLY A O 1
ATOM 692 N N . SER A 1 93 ? -1.227 8.511 9.795 1.00 88.88 93 SER A N 1
ATOM 693 C CA . SER A 1 93 ? -0.022 9.260 10.180 1.00 88.88 93 SER A CA 1
ATOM 694 C C . SER A 1 93 ? 0.379 10.309 9.138 1.00 88.88 93 SER A C 1
ATOM 696 O O . SER A 1 93 ? 0.394 10.030 7.937 1.00 88.88 93 SER A O 1
ATOM 698 N N . TRP A 1 94 ? 0.784 11.501 9.585 1.00 91.62 94 TRP A N 1
ATOM 699 C CA . TRP A 1 94 ? 1.329 12.569 8.725 1.00 91.62 94 TRP A CA 1
ATOM 700 C C . TRP A 1 94 ? 2.850 12.494 8.543 1.00 91.62 94 TRP A C 1
ATOM 702 O O . TRP A 1 94 ? 3.439 13.354 7.886 1.00 91.62 94 TRP A O 1
ATOM 712 N N . LEU A 1 95 ? 3.512 11.492 9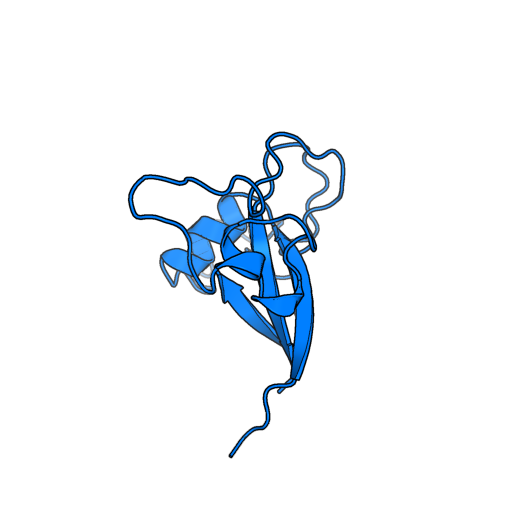.128 1.00 89.62 95 LEU A N 1
ATO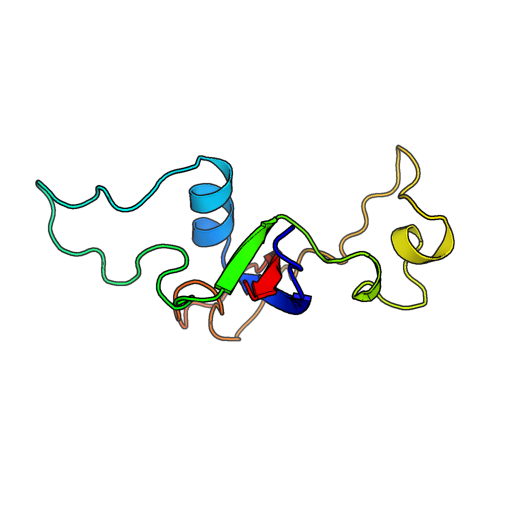M 713 C CA . LEU A 1 95 ? 4.959 11.341 9.014 1.00 89.62 95 LEU A CA 1
ATOM 714 C C . LEU A 1 95 ? 5.359 11.042 7.570 1.00 89.62 95 LEU A C 1
ATOM 716 O O . LEU A 1 95 ? 4.910 10.062 6.981 1.00 89.62 95 LEU A O 1
ATOM 720 N N . HIS A 1 96 ? 6.228 11.875 7.003 1.00 93.31 96 HIS A N 1
ATOM 721 C CA . HIS A 1 96 ? 6.752 11.659 5.658 1.00 93.31 96 HIS A CA 1
ATOM 722 C C . HIS A 1 96 ? 7.666 10.433 5.619 1.00 93.31 96 HIS A C 1
ATOM 724 O O . HIS A 1 96 ? 8.342 10.119 6.599 1.00 93.31 96 HIS A O 1
ATOM 730 N N . GLY A 1 97 ? 7.747 9.782 4.466 1.00 92.62 97 GLY A N 1
ATOM 731 C CA . GLY A 1 97 ? 8.635 8.643 4.272 1.00 92.62 97 GLY A CA 1
ATOM 732 C C . GLY A 1 97 ? 8.179 7.758 3.130 1.00 92.62 97 GLY A C 1
ATOM 733 O O . GLY A 1 97 ? 7.343 8.156 2.319 1.00 92.62 97 GLY A O 1
ATOM 734 N N . GLU A 1 98 ? 8.732 6.556 3.089 1.00 95.19 98 GLU A N 1
ATOM 735 C CA . GLU A 1 98 ? 8.353 5.540 2.117 1.00 95.19 98 GLU A CA 1
ATOM 736 C C . GLU A 1 98 ? 6.875 5.142 2.274 1.00 95.19 98 GLU A C 1
ATOM 738 O O . GLU A 1 98 ? 6.306 5.158 3.383 1.00 95.19 98 GLU A O 1
ATOM 743 N N . ARG A 1 99 ? 6.241 4.825 1.144 1.00 96.00 99 ARG A N 1
ATOM 744 C CA . ARG A 1 99 ? 4.895 4.257 1.081 1.00 96.00 99 ARG A CA 1
ATOM 745 C C . ARG A 1 99 ? 4.871 3.035 0.185 1.00 96.00 99 ARG A C 1
ATOM 747 O O . ARG A 1 99 ? 5.538 3.016 -0.842 1.00 96.00 99 ARG A O 1
ATOM 754 N N . HIS A 1 100 ? 4.028 2.081 0.544 1.00 96.06 100 HIS A N 1
ATOM 755 C CA . HIS A 1 100 ? 3.827 0.850 -0.201 1.00 96.06 100 HIS A CA 1
ATOM 756 C C . HIS A 1 100 ? 2.368 0.70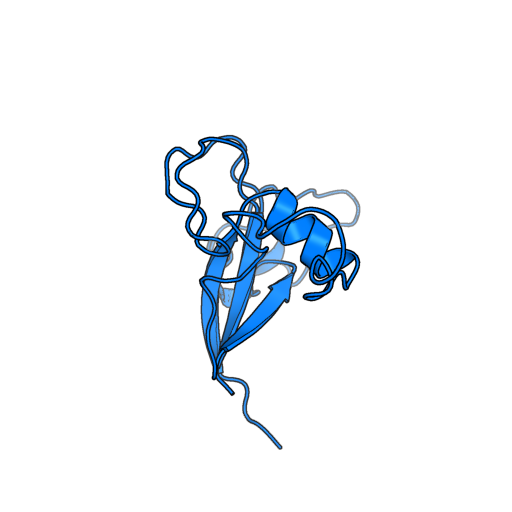9 -0.604 1.00 96.06 100 HIS A C 1
ATOM 758 O O . HIS A 1 100 ? 1.470 1.057 0.169 1.00 96.06 100 HIS A O 1
ATOM 764 N N . ALA A 1 101 ? 2.153 0.195 -1.807 1.00 95.62 101 ALA A N 1
ATOM 765 C CA . ALA A 1 101 ? 0.835 -0.112 -2.318 1.00 95.62 101 ALA A CA 1
ATOM 766 C C . ALA A 1 101 ? 0.235 -1.326 -1.590 1.00 95.62 101 ALA A C 1
ATOM 768 O O . ALA A 1 101 ? 0.870 -2.372 -1.424 1.00 95.62 101 ALA A O 1
ATOM 769 N N . MET A 1 102 ? -1.019 -1.191 -1.183 1.00 95.31 102 MET A N 1
ATOM 770 C CA . MET A 1 102 ? -1.886 -2.294 -0.787 1.00 95.31 102 MET A CA 1
ATOM 771 C C . MET A 1 102 ? -3.223 -2.145 -1.505 1.00 95.31 102 MET A C 1
ATOM 773 O O . MET A 1 102 ? -3.629 -1.036 -1.849 1.00 95.31 102 MET A O 1
ATOM 777 N N . THR A 1 103 ? -3.929 -3.246 -1.718 1.00 95.19 103 THR A N 1
ATOM 778 C CA . THR A 1 103 ? -5.237 -3.236 -2.374 1.00 95.19 103 THR A CA 1
ATOM 779 C C . THR A 1 103 ? -6.340 -3.274 -1.328 1.00 95.19 103 THR A C 1
ATOM 781 O O . THR A 1 103 ? -6.338 -4.144 -0.451 1.00 95.19 103 THR A O 1
ATOM 784 N N . LEU A 1 104 ? -7.287 -2.344 -1.437 1.00 94.94 104 LEU A N 1
ATOM 785 C CA . LEU A 1 104 ? -8.478 -2.273 -0.602 1.00 94.94 104 LEU A CA 1
ATOM 786 C C . LEU A 1 104 ? -9.640 -2.995 -1.294 1.00 94.94 104 LEU A C 1
ATOM 788 O O . LEU A 1 104 ? -9.992 -2.687 -2.432 1.00 94.94 104 LEU A O 1
ATOM 792 N N . PHE A 1 105 ? -10.270 -3.927 -0.591 1.00 92.75 105 PHE A N 1
ATOM 793 C CA . PHE A 1 105 ? -11.457 -4.641 -1.047 1.00 92.75 105 PHE A CA 1
ATOM 794 C C . PHE A 1 105 ? -12.648 -4.290 -0.173 1.00 92.75 105 PHE A C 1
ATOM 796 O O . PHE A 1 105 ? -12.500 -4.069 1.026 1.00 92.75 105 PHE A O 1
ATOM 803 N N . LYS A 1 106 ? -13.837 -4.257 -0.766 1.00 90.19 106 LYS A N 1
ATOM 804 C CA . LYS A 1 106 ? -15.099 -4.127 -0.042 1.00 90.19 106 LYS A CA 1
ATOM 805 C C . LYS A 1 106 ? -15.803 -5.481 0.029 1.00 90.19 106 LYS A C 1
ATOM 807 O O . LYS A 1 106 ? -15.962 -6.127 -1.010 1.00 90.19 106 LYS A O 1
ATOM 812 N N . ASP A 1 107 ? -16.218 -5.866 1.235 1.00 80.31 107 ASP A N 1
ATOM 813 C CA . ASP A 1 107 ? -16.997 -7.085 1.508 1.00 80.31 107 ASP A CA 1
ATOM 814 C C . ASP A 1 107 ? -18.465 -7.002 1.039 1.00 80.31 107 ASP A C 1
ATOM 816 O O . ASP A 1 107 ? -19.063 -5.894 1.063 1.00 80.31 107 ASP A O 1
#

Secondary structure (DSSP, 8-state):
----EEEEEEEE-HHHHHHHHTT--S--TTTS---SS-TTTT--TTEEEEES--GGGS-TT-HHHHHTS--TT---GGGEEEEE-SPPTTT-----EEEEEEEEEE-

Sequence (107 aa):
MIIMENYGTIWVCVDCLMHHANGECGSCNGLYGPHDEEPLSAIEAPYTVAMGMAYEEHAEDCETRIQGGAPDNYECDCETNTYSTSQCEGCGSWLHGERHAMTLFKD

pLDDT: mean 81.6, std 14.68, range [48.12, 96.38]

Foldseek 3Di:
DDDWAFPFKFWADPVLVVCVVVVPDDPVPDDDDDDLFPRQVLPDPPKDKAFDGDLVRADPPFCCNVVVHDDPPDDDCRFKDQWDQDQGNRGRDRDIGMIGIMIMIGD